Protein AF-A0A9N9TUU1-F1 (afdb_monomer)

Solvent-accessible surface area (backbone atoms only — not comparable to full-atom values): 7808 Å² total; per-residue (Å²): 130,71,77,66,60,60,58,54,54,52,52,52,52,53,58,73,66,62,77,75,70,85,67,57,47,35,18,38,50,38,69,33,54,71,83,67,63,48,70,59,71,33,71,62,90,78,38,55,64,47,72,33,66,76,71,72,54,24,20,29,29,36,30,37,36,48,75,77,69,74,36,36,35,40,27,32,67,37,53,77,64,50,56,60,52,48,55,74,66,42,39,101,57,39,31,62,78,44,65,49,78,40,85,49,67,49,55,45,63,67,93,73,91,77,76,76,79,70,75,67,66,64,58,62,63,60,57,58,66,73,76,104

Mean predicted aligned error: 12.46 Å

InterPro domains:
  IPR031424 UPAR/Ly6 domain-containing protein Quiver-like [PF17064] (25-108)
  IPR045860 Snake toxin-like superfamily [G3DSA:2.10.60.10] (22-112)
  IPR045860 Snake toxin-like superfamily [SSF57302] (24-109)
  IPR050975 Sleep homeostasis regulator [PTHR33562] (9-129)

Radius of gyration: 20.54 Å; Cα contacts (8 Å, |Δi|>4): 216; chains: 1; bounding box: 58×47×43 Å

Foldseek 3Di:
DPPVVVVVVVVVVVVVVPPDDLDFAKEFFDKDFPPPCPAQQHDSVPTDIDGHDSPQKWWKWWWKQALDDGIMIGIDIDHPCPVVVQQVVADPSIHTPDMDIGHHHHPNRDPDPDCDPPVVVVVVVVVVVVVD

Nearest PDB structures (foldseek):
  1ywh-assembly3_I  TM=6.599E-01  e=3.537E-02  Homo sapiens
  4qti-assembly1_U  TM=6.354E-01  e=6.469E-02  Homo sapiens
  1plo-assembly1_A  TM=5.710E-01  e=6.090E-02  Homo sapiens
  3kfd-assembly3_H  TM=6.810E-01  e=1.918E-01  Homo sapiens

Structure (mmCIF, N/CA/C/O backbone):
data_AF-A0A9N9TUU1-F1
#
_entry.id   AF-A0A9N9TUU1-F1
#
loop_
_atom_site.group_PDB
_atom_site.id
_atom_site.type_symbol
_atom_site.label_atom_id
_atom_site.label_alt_id
_atom_site.label_comp_id
_atom_site.label_asym_id
_atom_site.label_entity_id
_atom_site.label_seq_id
_atom_site.pdbx_PDB_ins_code
_atom_site.Cartn_x
_atom_site.Cartn_y
_atom_site.Cartn_z
_atom_site.occupancy
_atom_site.B_iso_or_equiv
_atom_site.auth_seq_id
_atom_site.auth_comp_id
_atom_site.auth_asym_id
_atom_site.auth_atom_id
_atom_site.pdbx_PDB_model_num
ATOM 1 N N . MET A 1 1 ? -41.600 26.512 26.307 1.00 51.75 1 MET 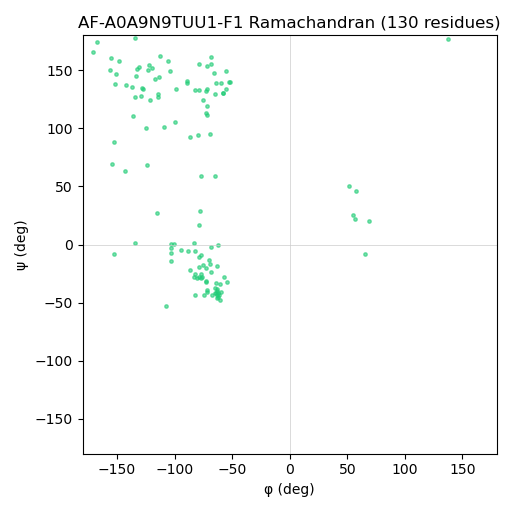A N 1
ATOM 2 C CA . MET A 1 1 ? -41.766 25.360 25.387 1.00 51.75 1 MET A CA 1
ATOM 3 C C . MET A 1 1 ? -40.476 24.948 24.650 1.00 51.75 1 MET A C 1
ATOM 5 O O . MET A 1 1 ? -40.428 23.839 24.145 1.00 51.75 1 MET A O 1
ATOM 9 N N . PHE A 1 2 ? -39.400 25.753 24.664 1.00 50.75 2 PHE A N 1
ATOM 10 C CA . PHE A 1 2 ? -38.137 25.493 23.937 1.00 50.75 2 PHE A CA 1
ATOM 11 C C . PHE A 1 2 ? -37.155 24.485 24.572 1.00 50.75 2 PHE A C 1
ATOM 13 O O . PHE A 1 2 ? -36.209 24.054 23.922 1.00 50.75 2 PHE A O 1
ATOM 20 N N . ARG A 1 3 ? -37.367 24.056 25.825 1.00 51.34 3 ARG A N 1
ATOM 21 C CA . ARG A 1 3 ? -36.428 23.159 26.532 1.00 51.34 3 ARG A CA 1
ATOM 22 C C . ARG A 1 3 ? -36.424 21.707 26.028 1.00 51.34 3 ARG A C 1
ATOM 24 O O . ARG A 1 3 ? -35.454 21.003 26.266 1.00 51.34 3 ARG A O 1
ATOM 31 N N . ARG A 1 4 ? -37.482 21.258 25.336 1.00 51.41 4 ARG A N 1
ATOM 32 C CA . ARG A 1 4 ? -37.608 19.862 24.862 1.00 51.41 4 ARG A CA 1
ATOM 33 C C . ARG A 1 4 ? -36.879 19.588 23.538 1.00 51.41 4 ARG A C 1
ATOM 35 O O . ARG A 1 4 ? -36.435 18.466 23.328 1.00 51.41 4 ARG A O 1
ATOM 42 N N . GLY A 1 5 ? -36.707 20.598 22.677 1.00 52.97 5 GLY A N 1
ATOM 43 C CA . GLY A 1 5 ? -36.032 20.435 21.380 1.00 52.97 5 GLY A CA 1
ATOM 44 C C . GLY A 1 5 ? -34.520 20.237 21.512 1.00 52.97 5 GLY A C 1
ATOM 45 O O . GLY A 1 5 ? -33.949 19.358 20.875 1.00 52.97 5 GLY A O 1
ATOM 46 N N . PHE A 1 6 ? -33.887 20.986 22.420 1.00 55.88 6 PHE A N 1
ATOM 47 C CA . PHE A 1 6 ? -32.435 20.944 22.628 1.00 55.88 6 PHE A CA 1
ATOM 48 C C . PHE A 1 6 ? -31.943 19.574 23.125 1.00 55.88 6 PHE A C 1
ATOM 50 O O . PHE A 1 6 ? -30.862 19.114 22.767 1.00 55.88 6 PHE A O 1
ATOM 57 N N . GLN A 1 7 ? -32.774 18.892 23.914 1.00 57.66 7 GLN A N 1
ATOM 58 C CA . GLN A 1 7 ? -32.450 17.592 24.494 1.00 57.66 7 GLN A CA 1
ATOM 59 C C . GLN A 1 7 ? -32.464 16.467 23.443 1.00 57.66 7 GLN A C 1
ATOM 61 O O . GLN A 1 7 ? -31.645 15.558 23.519 1.00 57.66 7 GLN A O 1
ATOM 66 N N . CYS A 1 8 ? -33.327 16.558 22.424 1.00 63.22 8 CYS A N 1
ATOM 67 C CA . CYS A 1 8 ? -33.375 15.581 21.330 1.00 63.22 8 CYS A CA 1
ATOM 68 C C . CYS A 1 8 ? -32.159 15.706 20.399 1.00 63.22 8 CYS A C 1
ATOM 70 O O . CYS A 1 8 ? -31.596 14.697 19.983 1.00 63.22 8 CYS A O 1
ATOM 72 N N . VAL A 1 9 ? -31.716 16.938 20.123 1.00 69.06 9 VAL A N 1
ATOM 73 C CA . VAL A 1 9 ? -30.550 17.204 19.262 1.00 69.06 9 VAL A CA 1
ATOM 74 C C . VAL A 1 9 ? -29.263 16.673 19.893 1.00 69.06 9 VAL A C 1
ATOM 76 O O . VAL A 1 9 ? -28.465 16.040 19.207 1.00 69.06 9 VAL A O 1
ATOM 79 N N . ALA A 1 10 ? -29.085 16.857 21.205 1.00 68.00 10 ALA A N 1
ATOM 80 C CA . ALA A 1 10 ? -27.917 16.340 21.917 1.00 68.00 10 ALA A CA 1
ATOM 81 C C . ALA A 1 10 ? -27.846 14.801 21.890 1.00 68.00 10 ALA A C 1
ATOM 83 O O . ALA A 1 10 ? -26.772 14.245 21.688 1.00 68.00 10 ALA A O 1
ATOM 84 N N . ILE A 1 11 ? -28.983 14.110 22.035 1.00 71.06 11 ILE A N 1
ATOM 85 C CA . ILE A 1 11 ? -29.035 12.638 22.001 1.00 71.06 11 ILE A CA 1
ATOM 86 C C . ILE A 1 11 ? -28.706 12.109 20.600 1.00 71.06 11 ILE A C 1
ATOM 88 O O . ILE A 1 11 ? -27.913 11.180 20.474 1.00 71.06 11 ILE A O 1
ATOM 92 N N . ILE A 1 12 ? -29.255 12.726 19.548 1.00 70.38 12 ILE A N 1
ATOM 93 C CA . ILE A 1 12 ? -28.942 12.359 18.158 1.00 70.38 12 ILE A CA 1
ATOM 94 C C . ILE A 1 12 ? -27.454 12.590 17.868 1.00 70.38 12 ILE A C 1
ATOM 96 O O . ILE A 1 12 ? -26.814 11.735 17.268 1.00 70.38 12 ILE A O 1
ATOM 100 N N . PHE A 1 13 ? -26.876 13.697 18.343 1.00 68.12 13 PHE A N 1
ATOM 101 C CA . PHE A 1 13 ? -25.451 13.976 18.170 1.00 68.12 13 PHE A CA 1
ATOM 102 C C . PHE A 1 13 ? -24.570 12.932 18.868 1.00 68.12 13 PHE A C 1
ATOM 104 O O . PHE A 1 13 ? -23.611 12.457 18.273 1.00 68.12 13 PHE A O 1
ATOM 111 N N . VAL A 1 14 ? -24.904 12.523 20.096 1.00 67.88 14 VAL A N 1
ATOM 112 C CA . VAL A 1 14 ? -24.159 11.473 20.811 1.00 67.88 14 VAL A CA 1
ATOM 113 C C . VAL A 1 14 ? -24.254 10.137 20.072 1.00 67.88 14 VAL A C 1
ATOM 115 O O . VAL A 1 14 ? -23.220 9.521 19.842 1.00 67.88 14 VAL A O 1
ATOM 118 N N . LEU A 1 15 ? -25.448 9.726 19.629 1.00 65.19 15 LEU A N 1
ATOM 119 C CA . LEU A 1 15 ? -25.641 8.470 18.891 1.00 65.19 15 LEU A CA 1
ATOM 120 C C . LEU A 1 15 ? -24.900 8.452 17.546 1.00 65.19 15 LEU A C 1
ATOM 122 O O . LEU A 1 15 ? -24.298 7.440 17.208 1.00 65.19 15 LEU A O 1
ATOM 126 N N . LEU A 1 16 ? -24.862 9.576 16.822 1.00 60.97 16 LEU A N 1
ATOM 127 C CA . LEU A 1 16 ? -24.106 9.703 15.567 1.00 60.97 16 LEU A CA 1
ATOM 128 C C . LEU A 1 16 ? -22.580 9.684 15.760 1.00 60.97 16 LEU A C 1
ATOM 130 O O . LEU A 1 16 ? -21.851 9.495 14.792 1.00 60.97 16 LEU A O 1
ATOM 134 N N . ASN A 1 17 ? -22.091 9.893 16.984 1.00 59.22 17 ASN A N 1
ATOM 135 C CA . ASN A 1 17 ? -20.670 9.798 17.322 1.00 59.22 17 ASN A CA 1
ATOM 136 C C . ASN A 1 17 ? -20.304 8.458 17.997 1.00 59.22 17 ASN A C 1
ATOM 138 O O . ASN A 1 17 ? -19.137 8.265 18.333 1.00 59.22 17 ASN A O 1
ATOM 142 N N . MET A 1 18 ? -21.258 7.536 18.210 1.00 52.16 18 MET A N 1
ATOM 143 C CA . MET A 1 18 ? -20.973 6.208 18.787 1.00 52.16 18 MET A CA 1
ATOM 144 C C . MET A 1 18 ? -20.464 5.182 17.767 1.00 52.16 18 MET A C 1
ATOM 146 O O . MET A 1 18 ? -20.046 4.095 18.162 1.00 52.16 18 MET A O 1
ATOM 150 N N . ASP A 1 19 ? -20.424 5.513 16.480 1.00 53.88 19 ASP A N 1
ATOM 151 C CA . ASP A 1 19 ? -19.800 4.649 15.484 1.00 53.88 19 ASP A CA 1
ATOM 152 C C . ASP A 1 19 ? -18.289 4.822 15.515 1.00 53.88 19 ASP A C 1
ATOM 154 O O . ASP A 1 19 ? -17.765 5.722 14.865 1.00 53.88 19 ASP A O 1
ATOM 158 N N . LYS A 1 20 ? -17.617 3.953 16.279 1.00 51.03 20 LYS A N 1
ATOM 159 C CA . LYS A 1 20 ? -16.517 3.092 15.801 1.00 51.03 20 LYS A CA 1
ATOM 160 C C . LYS A 1 20 ? -16.453 1.867 16.709 1.00 51.03 20 LYS A C 1
ATOM 162 O O . LYS A 1 20 ? -15.542 1.720 17.524 1.00 51.03 20 LYS A O 1
ATOM 167 N N . GLY A 1 21 ? -17.467 1.007 16.601 1.00 49.12 21 GLY A N 1
ATOM 168 C CA . GLY A 1 21 ? -17.306 -0.377 17.029 1.00 49.12 21 GLY A CA 1
ATOM 169 C C . GLY A 1 21 ? -16.054 -0.946 16.364 1.00 49.12 21 GLY A C 1
ATOM 170 O O . GLY A 1 21 ? -15.753 -0.618 15.218 1.00 49.12 21 GLY A O 1
ATOM 171 N N . THR A 1 22 ? -15.294 -1.732 17.119 1.00 56.16 22 THR A N 1
ATOM 172 C CA . THR A 1 22 ? -14.120 -2.505 16.692 1.00 56.16 22 THR A CA 1
ATOM 173 C C . THR A 1 22 ? -14.524 -3.581 15.683 1.00 56.16 22 THR A C 1
ATOM 175 O O . THR A 1 22 ? -14.386 -4.777 15.940 1.00 56.16 22 THR A O 1
ATOM 178 N N . GLU A 1 23 ? -15.112 -3.174 14.567 1.00 65.38 23 GLU A N 1
ATOM 179 C CA . GLU A 1 23 ? -15.335 -4.051 13.436 1.00 65.38 23 GLU A CA 1
ATOM 180 C C . GLU A 1 23 ? -13.979 -4.285 12.784 1.00 65.38 23 GLU A C 1
ATOM 182 O O . GLU A 1 23 ? -13.157 -3.374 12.636 1.00 65.38 23 GLU A O 1
ATOM 187 N N . ALA A 1 24 ? -13.693 -5.550 12.506 1.00 80.19 24 ALA A N 1
ATOM 188 C CA . ALA A 1 24 ? -12.432 -5.906 11.904 1.00 80.19 24 ALA A CA 1
ATOM 189 C C . ALA A 1 24 ? -12.455 -5.469 10.440 1.00 80.19 24 ALA A C 1
ATOM 191 O O . ALA A 1 24 ? -13.229 -5.992 9.642 1.00 80.19 24 ALA A O 1
ATOM 192 N N . LEU A 1 25 ? -11.606 -4.494 10.130 1.00 90.88 25 LEU A N 1
ATOM 193 C CA . LEU A 1 25 ? -11.454 -3.905 8.807 1.00 90.88 25 LEU A CA 1
ATOM 194 C C . LEU A 1 25 ? -11.087 -4.985 7.781 1.00 90.88 25 LEU A C 1
ATOM 196 O O . LEU A 1 25 ? -10.152 -5.740 8.017 1.00 90.88 25 LEU A O 1
ATOM 200 N N . ASN A 1 26 ? -11.768 -5.059 6.642 1.00 93.62 26 ASN A N 1
ATOM 201 C CA . ASN A 1 26 ? -11.387 -5.940 5.535 1.00 93.62 26 ASN A CA 1
ATOM 202 C C . ASN A 1 26 ? -10.624 -5.160 4.463 1.00 93.62 26 ASN A C 1
ATOM 204 O O . ASN A 1 26 ? -11.085 -4.110 4.031 1.00 93.62 26 ASN A O 1
ATOM 208 N N . CYS A 1 27 ? -9.501 -5.682 3.971 1.00 94.31 27 CYS A N 1
ATOM 209 C CA . CYS A 1 27 ? -8.726 -5.054 2.892 1.00 94.31 27 CYS A CA 1
ATOM 210 C C . CYS A 1 27 ? -8.394 -6.063 1.791 1.00 94.31 27 CYS A C 1
ATOM 212 O O . CYS A 1 27 ? -8.237 -7.253 2.068 1.00 94.31 27 CYS A O 1
ATOM 214 N N . TYR A 1 28 ? -8.221 -5.590 0.553 1.00 94.31 28 TYR A N 1
ATOM 215 C CA . TYR A 1 28 ? -7.625 -6.406 -0.508 1.00 94.31 28 TYR A CA 1
ATOM 216 C C . TYR A 1 28 ? -6.177 -6.747 -0.156 1.00 94.31 28 TYR A C 1
ATOM 218 O O . TYR A 1 28 ? -5.441 -5.877 0.324 1.00 94.31 28 TYR A O 1
ATOM 226 N N . GLU A 1 29 ? -5.776 -7.991 -0.416 1.00 93.56 29 GLU A N 1
ATOM 227 C CA . GLU A 1 29 ? -4.425 -8.491 -0.175 1.00 93.56 29 GLU A CA 1
ATOM 228 C C . GLU A 1 29 ? -3.840 -9.071 -1.463 1.00 93.56 29 GLU A C 1
ATOM 230 O O . GLU A 1 29 ? -4.157 -10.186 -1.869 1.00 93.56 29 GLU A O 1
ATOM 235 N N . CYS A 1 30 ? -2.991 -8.296 -2.135 1.00 92.69 30 CYS A N 1
ATOM 236 C CA . CYS A 1 30 ? -2.346 -8.720 -3.373 1.00 92.69 30 CYS A CA 1
ATOM 237 C C . CYS A 1 30 ? -1.031 -7.989 -3.613 1.00 92.69 30 CYS A C 1
ATOM 239 O O . CYS A 1 30 ? -0.766 -6.913 -3.068 1.00 92.69 30 CYS A O 1
ATOM 241 N N . SER A 1 31 ? -0.210 -8.588 -4.470 1.00 92.12 31 SER A N 1
ATOM 242 C CA . SER A 1 31 ? 0.934 -7.913 -5.067 1.00 92.12 31 SER A CA 1
ATOM 243 C C . SER A 1 31 ? 1.089 -8.351 -6.514 1.00 92.12 31 SER A C 1
ATOM 245 O O . SER A 1 31 ? 0.935 -9.536 -6.816 1.00 92.12 31 SER A O 1
ATOM 247 N N . GLY A 1 32 ? 1.371 -7.409 -7.408 1.00 90.44 32 GLY A N 1
ATOM 248 C CA . GLY A 1 32 ? 1.437 -7.699 -8.836 1.00 90.44 32 GLY A CA 1
ATOM 249 C C . GLY A 1 32 ? 1.989 -6.543 -9.669 1.00 90.44 32 GLY A C 1
ATOM 250 O O . GLY A 1 32 ? 2.110 -5.424 -9.172 1.00 90.44 32 GLY A O 1
ATOM 251 N N . PRO A 1 33 ? 2.370 -6.798 -10.931 1.00 89.69 33 PRO A N 1
ATOM 252 C CA . PRO A 1 33 ? 2.897 -5.772 -11.825 1.00 89.69 33 PRO A CA 1
ATOM 253 C C . PRO A 1 33 ? 1.803 -4.797 -12.294 1.00 89.69 33 PRO A C 1
ATOM 255 O O . PRO A 1 33 ? 0.756 -5.225 -12.771 1.00 89.69 33 PRO A O 1
ATOM 258 N N . ALA A 1 34 ? 2.098 -3.498 -12.245 1.00 83.94 34 ALA A N 1
ATOM 259 C CA . ALA A 1 34 ? 1.187 -2.372 -12.502 1.00 83.94 34 ALA A CA 1
ATOM 260 C C . ALA A 1 34 ? 0.898 -2.060 -13.989 1.00 83.94 34 ALA A C 1
ATOM 262 O O . ALA A 1 34 ? 0.560 -0.935 -14.338 1.00 83.94 34 ALA A O 1
ATOM 263 N N . GLU A 1 35 ? 1.183 -3.001 -14.888 1.00 75.94 35 GLU A N 1
ATOM 264 C CA . GLU A 1 35 ? 1.072 -2.796 -16.344 1.00 75.94 35 GLU A CA 1
ATOM 265 C C . GLU A 1 35 ? 0.372 -3.965 -17.045 1.00 75.94 35 GLU A C 1
ATOM 267 O O . GLU A 1 35 ? 0.263 -3.993 -18.270 1.00 75.94 35 GLU A O 1
ATOM 272 N N . LYS A 1 36 ? -0.070 -4.974 -16.285 1.00 67.25 36 LYS A N 1
ATOM 273 C CA . LYS A 1 36 ? -0.728 -6.152 -16.856 1.00 67.25 36 LYS A CA 1
ATOM 274 C C . LYS A 1 36 ? -2.240 -6.140 -16.688 1.00 67.25 36 LYS A C 1
ATOM 276 O O . LYS A 1 36 ? -2.863 -7.030 -17.250 1.00 67.25 36 LYS A O 1
ATOM 281 N N . GLY A 1 37 ? -2.812 -5.190 -15.938 1.00 60.59 37 GLY A N 1
ATOM 282 C CA . GLY A 1 37 ? -4.258 -5.129 -15.692 1.00 60.59 37 GLY A CA 1
ATOM 283 C C . GLY A 1 37 ? -4.826 -6.413 -15.071 1.00 60.59 37 GLY A C 1
ATOM 284 O O . GLY A 1 37 ? -6.000 -6.723 -15.217 1.00 60.59 37 GLY A O 1
ATOM 285 N N . ILE A 1 38 ? -3.985 -7.224 -14.426 1.00 65.31 38 ILE A N 1
ATOM 286 C CA . ILE A 1 38 ? -4.348 -8.562 -13.954 1.00 65.31 38 ILE A CA 1
ATOM 287 C C . ILE A 1 38 ? -3.990 -8.668 -12.464 1.00 65.31 38 ILE A C 1
ATOM 289 O O . ILE A 1 38 ? -2.916 -8.245 -12.035 1.00 65.31 38 ILE A O 1
ATOM 293 N N . ASP A 1 39 ? -4.934 -9.206 -11.692 1.00 70.94 39 ASP A N 1
ATOM 294 C CA . ASP A 1 39 ? -4.851 -9.682 -10.300 1.00 70.94 39 ASP A CA 1
ATOM 295 C C . ASP A 1 39 ? -4.574 -8.673 -9.166 1.00 70.94 39 ASP A C 1
ATOM 297 O O . ASP A 1 39 ? -4.685 -9.043 -7.999 1.00 70.94 39 ASP A O 1
ATOM 301 N N . CYS A 1 40 ? -4.242 -7.407 -9.433 1.00 84.69 40 CYS A N 1
ATOM 302 C CA . CYS A 1 40 ? -4.098 -6.406 -8.353 1.00 84.69 40 CYS A CA 1
ATOM 303 C C . CYS A 1 40 ? -4.376 -4.952 -8.771 1.00 84.69 40 CYS A C 1
ATOM 305 O O . CYS A 1 40 ? -4.444 -4.070 -7.917 1.00 84.69 40 CYS A O 1
ATOM 307 N N . GLU A 1 41 ? -4.546 -4.699 -10.070 1.00 83.44 41 GLU A N 1
ATOM 308 C CA . GLU A 1 41 ? -4.831 -3.372 -10.632 1.00 83.44 41 GLU A CA 1
ATOM 309 C C . GLU A 1 41 ? -6.284 -3.282 -11.113 1.00 83.44 41 GLU A C 1
ATOM 311 O O . GLU A 1 41 ? -7.040 -2.424 -10.658 1.00 83.44 41 GLU A O 1
ATOM 316 N N . GLU A 1 42 ? -6.703 -4.230 -11.957 1.00 79.12 42 GLU A N 1
ATOM 317 C CA . GLU A 1 42 ? -8.069 -4.348 -12.475 1.00 79.12 42 GLU A CA 1
ATOM 318 C C . GLU A 1 42 ? -8.750 -5.619 -11.932 1.00 79.12 42 GLU A C 1
ATOM 320 O O . GLU A 1 42 ? -8.089 -6.543 -11.460 1.00 79.12 42 GLU A O 1
ATOM 325 N N . ASN A 1 43 ? -10.085 -5.682 -12.013 1.00 80.62 43 ASN A N 1
ATOM 326 C CA . ASN A 1 43 ? -10.897 -6.852 -11.628 1.00 80.62 43 ASN A CA 1
ATOM 327 C C . ASN A 1 43 ? -10.725 -7.310 -10.169 1.00 80.62 43 ASN A C 1
ATOM 329 O O . ASN A 1 43 ? -10.622 -8.499 -9.862 1.00 80.62 43 ASN A O 1
ATOM 333 N N . LEU A 1 44 ? -10.753 -6.342 -9.257 1.00 85.81 44 LEU A N 1
ATOM 334 C CA . LEU A 1 44 ? -10.520 -6.540 -7.823 1.00 85.81 44 LEU A CA 1
ATOM 335 C C . LEU A 1 44 ? -11.544 -7.434 -7.137 1.00 85.81 44 LEU A C 1
ATOM 337 O O . LEU A 1 44 ? -11.263 -7.982 -6.082 1.00 85.81 44 LEU A O 1
ATOM 341 N N . GLU A 1 45 ? -12.700 -7.633 -7.761 1.00 84.00 45 GLU A N 1
ATOM 342 C CA . GLU A 1 45 ? -13.729 -8.564 -7.298 1.00 84.00 45 GLU A CA 1
ATOM 343 C C . GLU A 1 45 ? -13.201 -10.000 -7.147 1.00 84.00 45 GLU A C 1
ATOM 345 O O . GLU A 1 45 ? -13.682 -10.742 -6.296 1.00 84.00 45 GLU A O 1
ATOM 350 N N . ASN A 1 46 ? -12.182 -10.379 -7.930 1.00 86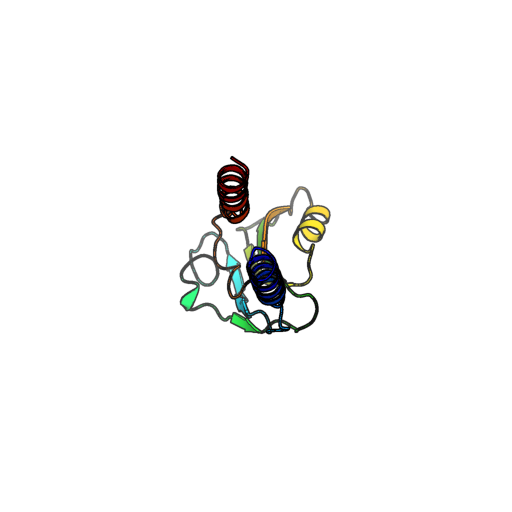.12 46 ASN A N 1
ATOM 351 C CA . ASN A 1 46 ? -11.555 -11.703 -7.870 1.00 86.12 46 ASN A CA 1
ATOM 352 C C . ASN A 1 46 ? -10.315 -11.750 -6.967 1.00 86.12 46 ASN A C 1
ATOM 354 O O . ASN A 1 46 ? -9.724 -12.814 -6.776 1.00 86.12 46 ASN A O 1
ATOM 358 N N . VAL A 1 47 ? -9.897 -10.604 -6.429 1.00 89.38 47 VAL A N 1
ATOM 359 C CA . VAL A 1 47 ? -8.695 -10.497 -5.608 1.00 89.38 47 VAL A CA 1
ATOM 360 C C . VAL A 1 47 ? -9.026 -10.924 -4.179 1.00 89.38 47 VAL A C 1
ATOM 362 O O . VAL A 1 47 ? -10.037 -10.482 -3.620 1.00 89.38 47 VAL A O 1
ATOM 365 N N . PRO A 1 48 ? -8.194 -11.776 -3.552 1.00 91.38 48 PRO A N 1
ATOM 366 C CA . PRO A 1 48 ? -8.419 -12.169 -2.174 1.00 91.38 48 PRO A CA 1
ATOM 367 C C . PRO A 1 48 ? -8.397 -10.940 -1.261 1.00 91.38 48 PRO A C 1
ATOM 369 O O . PRO A 1 48 ? -7.576 -10.032 -1.395 1.00 91.38 48 PRO A O 1
ATOM 372 N N . HIS A 1 49 ? -9.319 -10.925 -0.310 1.00 92.62 49 HIS A N 1
ATOM 373 C CA . H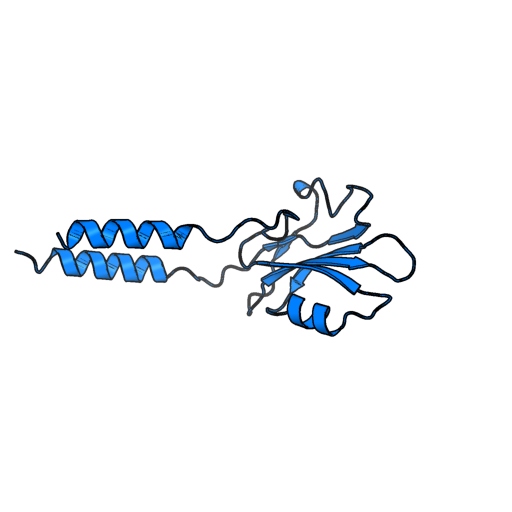IS A 1 49 ? -9.369 -9.941 0.757 1.00 92.62 49 HIS A CA 1
ATOM 374 C C . HIS A 1 49 ? -9.251 -10.651 2.097 1.00 92.62 49 HIS A C 1
ATOM 376 O O . HIS A 1 49 ? -9.624 -11.819 2.245 1.00 92.62 49 HIS A O 1
ATOM 382 N N . LYS A 1 50 ? -8.711 -9.938 3.078 1.00 93.44 50 LYS A N 1
ATOM 383 C CA . LYS A 1 50 ? -8.471 -10.468 4.412 1.00 93.44 50 LYS A CA 1
ATOM 384 C C . LYS A 1 50 ? -8.942 -9.486 5.466 1.00 93.44 50 LYS A C 1
ATOM 386 O O . LYS A 1 50 ? -8.799 -8.272 5.330 1.00 93.44 50 LYS A O 1
ATOM 391 N N . MET A 1 51 ? -9.453 -10.064 6.542 1.00 94.56 51 MET A N 1
ATOM 392 C CA . MET A 1 51 ? -9.799 -9.361 7.763 1.00 94.56 51 MET A CA 1
ATOM 393 C C . MET A 1 51 ? -8.521 -8.950 8.504 1.00 94.56 51 MET A C 1
ATOM 395 O O . MET A 1 51 ? -7.693 -9.788 8.879 1.00 94.56 51 MET A O 1
ATOM 399 N N . CYS A 1 52 ? -8.348 -7.650 8.694 1.00 92.19 52 CYS A N 1
ATOM 400 C CA . CYS A 1 52 ? -7.218 -7.061 9.381 1.00 92.19 52 CYS A CA 1
ATOM 401 C C . CYS A 1 52 ? -7.275 -7.326 10.889 1.00 92.19 52 CYS A C 1
ATOM 403 O O . CYS A 1 52 ? -8.355 -7.458 11.475 1.00 92.19 52 CYS A O 1
ATOM 405 N N . PRO A 1 53 ? -6.109 -7.346 11.557 1.00 89.56 53 PRO A N 1
ATOM 406 C CA . PRO A 1 53 ? -6.049 -7.349 13.010 1.00 89.56 53 PRO A CA 1
ATOM 407 C C . PRO A 1 53 ? -6.878 -6.200 13.617 1.00 89.56 53 PRO A C 1
ATOM 409 O O . PRO A 1 53 ? -6.801 -5.075 13.122 1.00 89.56 53 PRO A O 1
ATOM 412 N N . PRO A 1 54 ? -7.613 -6.432 14.719 1.00 77.81 54 PRO A N 1
ATOM 413 C CA . PRO A 1 54 ? -8.536 -5.448 15.300 1.00 77.81 54 PRO A CA 1
ATOM 414 C C . PRO A 1 54 ? -7.851 -4.217 15.926 1.00 77.81 54 PRO A C 1
ATOM 416 O O . PRO A 1 54 ? -8.529 -3.304 16.391 1.00 77.81 54 PRO A O 1
ATOM 419 N N . ASN A 1 55 ? -6.515 -4.160 15.940 1.00 78.44 55 ASN A N 1
ATOM 420 C CA . ASN A 1 55 ? -5.759 -3.121 16.630 1.00 78.44 55 ASN A CA 1
ATOM 421 C C . ASN A 1 55 ? -5.097 -2.161 15.646 1.00 78.44 55 ASN A C 1
ATOM 423 O O . ASN A 1 55 ? -4.017 -2.454 15.136 1.00 78.44 55 ASN A O 1
ATOM 427 N N . ASN A 1 56 ? -5.714 -0.989 15.472 1.00 78.44 56 ASN A N 1
ATOM 428 C CA . ASN A 1 56 ? -5.128 0.161 14.782 1.00 78.44 56 ASN A CA 1
ATOM 429 C C . ASN A 1 56 ? -4.580 -0.203 13.395 1.00 78.44 56 ASN A C 1
ATOM 431 O O . ASN A 1 56 ? -3.419 0.059 13.091 1.00 78.44 56 ASN A O 1
ATOM 435 N N . THR A 1 57 ? -5.405 -0.870 12.592 1.00 88.88 57 THR A N 1
ATOM 436 C CA . THR A 1 57 ? -5.069 -1.248 11.222 1.00 88.88 57 THR A CA 1
ATOM 437 C C . THR A 1 57 ? -5.774 -0.339 10.225 1.00 88.88 57 THR A C 1
ATOM 439 O O . THR A 1 57 ? -6.845 0.208 10.489 1.00 88.88 57 THR A O 1
ATOM 442 N N . THR A 1 58 ? -5.130 -0.142 9.083 1.00 92.75 58 THR A N 1
ATOM 443 C CA . THR A 1 58 ? -5.614 0.632 7.941 1.00 92.75 58 THR A CA 1
ATOM 444 C C . THR A 1 58 ? -5.393 -0.195 6.679 1.00 92.75 58 THR A C 1
ATOM 446 O O . THR A 1 58 ? -4.458 -1.000 6.618 1.00 92.75 58 THR A O 1
ATOM 449 N N . CYS A 1 59 ? -6.228 -0.018 5.662 1.00 93.69 59 CYS A N 1
ATOM 450 C CA . CYS A 1 59 ? -5.935 -0.570 4.349 1.00 93.69 59 CYS A CA 1
ATOM 451 C C . CYS A 1 59 ? -4.916 0.332 3.664 1.00 93.69 59 CYS A C 1
ATOM 453 O O . CYS A 1 59 ? -5.094 1.551 3.625 1.00 93.69 59 CYS A O 1
ATOM 455 N N . VAL A 1 60 ? -3.877 -0.266 3.089 1.00 94.69 60 VAL A N 1
ATOM 456 C CA . VAL A 1 60 ? -2.899 0.449 2.272 1.00 94.69 60 VAL A CA 1
ATOM 457 C C . VAL A 1 60 ? -2.924 -0.078 0.837 1.00 94.69 60 VAL A C 1
ATOM 459 O O . VAL A 1 60 ? -3.119 -1.277 0.607 1.00 94.69 60 VAL A O 1
ATOM 462 N N . SER A 1 61 ? -2.753 0.830 -0.121 1.00 93.88 61 SER A N 1
ATOM 463 C CA . SER A 1 61 ? -2.437 0.544 -1.524 1.00 93.88 61 SER A CA 1
ATOM 464 C C . SER A 1 61 ? -1.238 1.393 -1.918 1.00 93.88 61 SER A C 1
ATOM 466 O O . SER A 1 61 ? -1.255 2.603 -1.696 1.00 93.88 61 SER A O 1
ATOM 468 N N . TYR A 1 62 ? -0.190 0.798 -2.479 1.00 93.00 62 TYR A N 1
ATOM 469 C CA . TYR A 1 62 ? 0.946 1.565 -2.980 1.00 93.00 62 TYR A CA 1
ATOM 470 C C . TYR A 1 62 ? 1.622 0.924 -4.181 1.00 93.00 62 TYR A C 1
ATOM 472 O O . TYR A 1 62 ? 1.537 -0.281 -4.402 1.00 93.00 62 TYR A O 1
ATOM 480 N N . ARG A 1 63 ? 2.326 1.757 -4.947 1.00 93.19 63 ARG A N 1
ATOM 481 C CA . ARG A 1 63 ? 3.044 1.389 -6.163 1.00 93.19 63 ARG A CA 1
ATOM 482 C C . ARG A 1 63 ? 4.520 1.730 -6.001 1.00 93.19 63 ARG A C 1
ATOM 484 O O . ARG A 1 63 ? 4.869 2.869 -5.692 1.00 93.19 63 ARG A O 1
ATOM 491 N N . PHE A 1 64 ? 5.381 0.738 -6.195 1.00 92.62 64 PHE A N 1
ATOM 492 C CA . PHE A 1 64 ? 6.826 0.882 -6.055 1.00 92.62 64 PHE A CA 1
ATOM 493 C C . PHE A 1 64 ? 7.513 0.681 -7.403 1.00 92.62 64 PHE A C 1
ATOM 495 O O . PHE A 1 64 ? 7.255 -0.322 -8.077 1.00 92.62 64 PHE A O 1
ATOM 502 N N . LYS A 1 65 ? 8.391 1.615 -7.786 1.00 93.31 65 LYS A N 1
ATOM 503 C CA . LYS A 1 65 ? 9.173 1.536 -9.021 1.00 93.31 65 LYS A CA 1
ATOM 504 C C . LYS A 1 65 ? 10.584 1.030 -8.720 1.00 93.31 65 LYS A C 1
ATOM 506 O O . LYS A 1 65 ? 11.392 1.807 -8.209 1.00 93.31 65 LYS A O 1
ATOM 511 N N . PRO A 1 66 ? 10.907 -0.238 -9.043 1.00 91.44 66 PRO A N 1
ATOM 512 C CA . PRO A 1 66 ? 12.267 -0.743 -8.911 1.00 91.44 66 PRO A CA 1
ATOM 513 C C . PRO A 1 66 ? 13.214 -0.079 -9.928 1.00 91.44 66 PRO A C 1
ATOM 515 O O . PRO A 1 66 ? 12.758 0.420 -10.960 1.00 91.44 66 PRO A O 1
ATOM 518 N N . PRO A 1 67 ? 14.542 -0.141 -9.701 1.00 90.62 67 PRO A N 1
ATOM 519 C CA . PRO A 1 67 ? 15.537 0.450 -10.605 1.00 90.62 67 PRO A CA 1
ATOM 520 C C . PRO A 1 67 ? 15.485 -0.148 -12.007 1.00 90.62 67 PRO A C 1
ATOM 522 O O . PRO A 1 67 ? 15.731 0.530 -13.001 1.00 90.62 67 PRO A O 1
ATOM 525 N N . PHE A 1 68 ? 15.158 -1.436 -12.074 1.00 90.94 68 PHE A N 1
ATOM 526 C CA . PHE A 1 68 ? 15.031 -2.193 -13.302 1.00 90.94 68 PHE A CA 1
ATOM 527 C C . PHE A 1 68 ? 13.761 -3.032 -13.195 1.00 90.94 68 PHE A C 1
ATOM 529 O O . PHE A 1 68 ? 13.700 -3.958 -12.387 1.00 90.94 68 PHE A O 1
ATOM 536 N N . GLY A 1 69 ? 12.742 -2.699 -13.986 1.00 89.12 69 GLY A N 1
ATOM 537 C CA . GLY A 1 69 ? 11.520 -3.494 -14.078 1.00 89.12 69 GLY A CA 1
ATOM 538 C C . GLY A 1 69 ? 10.218 -2.688 -14.098 1.00 89.12 69 GLY A C 1
ATOM 539 O O . GLY A 1 69 ? 10.221 -1.452 -14.013 1.00 89.12 69 GLY A O 1
ATOM 540 N N . PRO A 1 70 ? 9.087 -3.398 -14.240 1.00 90.56 70 PRO A N 1
ATOM 541 C CA . PRO A 1 70 ? 7.767 -2.799 -14.115 1.00 90.56 70 PRO A CA 1
ATOM 542 C C . PRO A 1 70 ? 7.515 -2.379 -12.666 1.00 90.56 70 PRO A C 1
ATOM 544 O O . PRO A 1 70 ? 8.104 -2.930 -11.732 1.00 90.56 70 PRO A O 1
ATOM 547 N N . SER A 1 71 ? 6.627 -1.407 -12.481 1.00 91.56 71 SER A N 1
ATOM 548 C CA . SER A 1 71 ? 6.170 -1.047 -11.141 1.00 91.56 71 SER A CA 1
ATOM 549 C C . SER A 1 71 ? 5.390 -2.204 -10.523 1.00 91.56 71 SER A C 1
ATOM 551 O O . SER A 1 71 ? 4.716 -2.957 -11.229 1.00 91.56 71 SER A O 1
ATOM 553 N N . ILE A 1 72 ? 5.472 -2.342 -9.204 1.00 91.50 72 ILE A N 1
ATOM 554 C CA . ILE A 1 72 ? 4.753 -3.370 -8.451 1.00 91.50 72 ILE A CA 1
ATOM 555 C C . ILE A 1 72 ? 3.739 -2.677 -7.548 1.00 91.50 72 ILE A C 1
ATOM 557 O O . ILE A 1 72 ? 4.098 -1.771 -6.795 1.00 91.50 72 ILE A O 1
ATOM 561 N N . ILE A 1 73 ? 2.482 -3.099 -7.638 1.00 92.69 73 ILE A N 1
ATOM 562 C CA . ILE A 1 73 ? 1.391 -2.678 -6.760 1.00 92.69 73 ILE A CA 1
ATOM 563 C C . ILE A 1 73 ? 1.349 -3.623 -5.566 1.00 92.69 73 ILE A C 1
ATOM 565 O O . ILE A 1 73 ? 1.493 -4.835 -5.726 1.00 92.69 73 ILE A O 1
ATOM 569 N N . TYR A 1 74 ? 1.121 -3.061 -4.387 1.00 93.38 74 TYR A N 1
ATOM 570 C CA . TYR A 1 74 ? 0.916 -3.775 -3.137 1.00 93.38 74 TYR A CA 1
ATOM 571 C C . TYR A 1 74 ? -0.362 -3.284 -2.480 1.00 93.38 74 TYR A C 1
ATOM 573 O O . TYR A 1 74 ? -0.581 -2.079 -2.360 1.00 93.38 74 TYR A O 1
ATOM 581 N N . ARG A 1 75 ? -1.176 -4.223 -2.004 1.00 93.75 75 ARG A N 1
ATOM 582 C CA . ARG A 1 75 ? -2.404 -3.956 -1.254 1.00 93.75 75 ARG A CA 1
ATOM 583 C C . ARG A 1 75 ? -2.441 -4.884 -0.054 1.00 93.75 75 ARG A C 1
ATOM 585 O O . ARG A 1 75 ? -2.221 -6.077 -0.235 1.00 93.75 75 ARG A O 1
ATOM 592 N N . HIS A 1 76 ? -2.625 -4.349 1.151 1.00 94.88 76 HIS A N 1
ATOM 593 C CA . HIS A 1 76 ? -2.713 -5.150 2.379 1.00 94.88 76 HIS A CA 1
ATOM 594 C C . HIS A 1 76 ? -3.222 -4.332 3.577 1.00 94.88 76 HIS A C 1
ATOM 596 O O . HIS A 1 76 ? -3.386 -3.113 3.508 1.00 94.88 76 HIS A O 1
ATOM 602 N N . CYS A 1 77 ? -3.441 -5.022 4.696 1.00 95.00 77 CYS A N 1
ATOM 603 C CA . CYS A 1 77 ? -3.628 -4.428 6.018 1.00 95.00 77 CYS A CA 1
ATOM 604 C C . CYS A 1 77 ? -2.288 -3.943 6.582 1.00 95.00 77 CYS A C 1
ATOM 606 O O . CYS A 1 77 ? -1.378 -4.754 6.755 1.00 95.00 77 CYS A O 1
ATOM 608 N N . SER A 1 78 ? -2.181 -2.670 6.953 1.00 94.94 78 SER A N 1
ATOM 609 C CA . SER A 1 78 ? -0.982 -2.121 7.592 1.00 94.94 78 SER A CA 1
ATOM 610 C C . SER A 1 78 ? -1.318 -1.248 8.802 1.00 94.94 78 SER A C 1
ATOM 612 O O . SER A 1 78 ? -2.483 -1.054 9.148 1.00 94.94 78 SER A O 1
ATOM 614 N N . LEU A 1 79 ? -0.289 -0.738 9.473 1.00 93.25 79 LEU A N 1
ATOM 615 C CA . LEU A 1 79 ? -0.420 0.289 10.504 1.00 93.25 79 LEU A CA 1
ATOM 616 C C . LEU A 1 79 ? -0.600 1.680 9.860 1.00 93.25 79 LEU A C 1
ATOM 618 O O . LEU A 1 79 ? -0.142 1.897 8.735 1.00 93.25 79 LEU A O 1
ATOM 622 N N . PRO A 1 80 ? -1.224 2.644 10.555 1.00 91.25 80 PRO A N 1
ATOM 623 C CA . PRO A 1 80 ? -1.264 4.032 10.114 1.00 91.25 80 PRO A CA 1
ATOM 624 C C . PRO A 1 80 ? 0.140 4.596 9.877 1.00 91.25 80 PRO A C 1
ATOM 626 O O . PRO A 1 80 ? 1.084 4.222 10.578 1.00 91.25 80 PRO A O 1
ATOM 629 N N . ASN A 1 81 ? 0.255 5.536 8.939 1.00 92.19 81 ASN A N 1
ATOM 630 C CA . ASN A 1 81 ? 1.506 6.204 8.549 1.00 92.19 81 ASN A CA 1
ATOM 631 C C . ASN A 1 81 ? 2.515 5.291 7.823 1.00 92.19 81 ASN A C 1
ATOM 633 O O . ASN A 1 81 ? 3.706 5.599 7.737 1.00 92.19 81 ASN A O 1
ATOM 637 N N . THR A 1 82 ? 2.050 4.176 7.261 1.00 93.56 82 THR A N 1
ATOM 638 C CA . THR A 1 82 ? 2.844 3.324 6.367 1.00 93.56 82 THR A CA 1
ATOM 639 C C . THR A 1 82 ? 3.310 4.090 5.129 1.00 93.56 82 THR A C 1
ATOM 641 O O . THR A 1 82 ? 4.464 3.957 4.734 1.00 93.56 82 THR A O 1
ATOM 644 N N . CYS A 1 83 ? 2.465 4.931 4.533 1.00 93.62 83 CYS A N 1
ATOM 645 C CA . CYS A 1 83 ? 2.829 5.739 3.372 1.00 93.62 83 CYS A CA 1
ATOM 646 C C . CYS A 1 83 ? 3.934 6.746 3.684 1.00 93.62 83 CYS A C 1
ATOM 648 O O . CYS A 1 83 ? 4.863 6.897 2.892 1.00 93.62 83 CYS A O 1
ATOM 650 N N . GLU A 1 84 ? 3.869 7.404 4.843 1.00 94.94 84 GLU A N 1
ATOM 651 C CA . GLU A 1 84 ? 4.922 8.318 5.296 1.00 94.94 84 GLU A CA 1
ATOM 652 C C . GLU A 1 84 ? 6.245 7.565 5.490 1.00 94.94 84 GLU A C 1
ATOM 654 O O . GLU A 1 84 ? 7.295 7.988 5.005 1.00 94.94 84 GLU A O 1
ATOM 659 N N . PHE A 1 85 ? 6.186 6.395 6.128 1.00 94.38 85 PHE A N 1
ATOM 660 C CA . PHE A 1 85 ? 7.345 5.532 6.319 1.00 94.38 85 PHE A CA 1
ATOM 661 C C . PHE A 1 85 ? 7.965 5.071 4.990 1.00 94.38 85 PHE A C 1
ATOM 663 O O . PHE A 1 85 ? 9.175 5.197 4.805 1.00 94.38 85 PHE A O 1
ATOM 670 N N . LEU A 1 86 ? 7.154 4.593 4.041 1.00 93.88 86 LEU A N 1
ATOM 671 C CA . LEU A 1 86 ? 7.613 4.164 2.714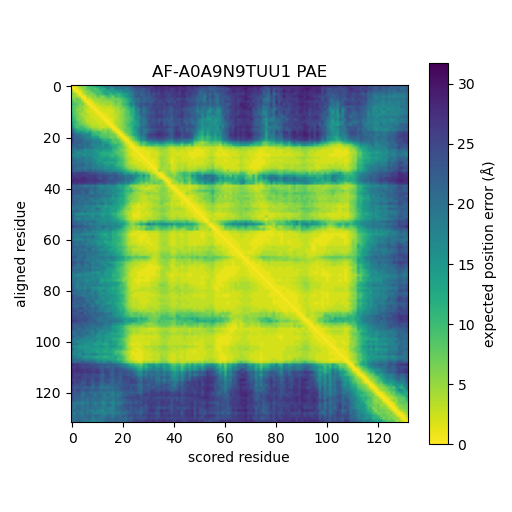 1.00 93.88 86 LEU A CA 1
ATOM 672 C C . LEU A 1 86 ? 8.180 5.330 1.893 1.00 93.88 86 LEU A C 1
ATOM 674 O O . LEU A 1 86 ? 9.176 5.169 1.185 1.00 93.88 86 LEU A O 1
ATOM 678 N N . SER A 1 87 ? 7.583 6.517 2.012 1.00 93.44 87 SER A N 1
ATOM 679 C CA . SER A 1 87 ? 8.095 7.730 1.374 1.00 93.44 87 SER A CA 1
ATOM 680 C C . SER A 1 87 ? 9.492 8.065 1.897 1.00 93.44 87 SER A C 1
ATOM 682 O O . SER A 1 87 ? 10.397 8.331 1.111 1.00 93.44 87 SER A O 1
ATOM 684 N N . ASN A 1 88 ? 9.705 7.970 3.211 1.00 92.19 88 ASN A N 1
ATOM 685 C CA . ASN A 1 88 ? 11.007 8.224 3.832 1.00 92.19 88 ASN A CA 1
ATOM 686 C C . ASN A 1 88 ? 12.069 7.168 3.479 1.00 92.19 88 ASN A C 1
ATOM 688 O O . ASN A 1 88 ? 13.262 7.458 3.533 1.00 92.19 88 ASN A O 1
ATOM 692 N N . GLN A 1 89 ? 11.655 5.952 3.111 1.00 90.44 89 GLN A N 1
ATOM 693 C CA . GLN A 1 89 ? 12.555 4.888 2.650 1.00 90.44 89 GLN A CA 1
ATOM 694 C C . GLN A 1 89 ? 12.824 4.905 1.142 1.00 90.44 89 GLN A C 1
ATOM 696 O O . GLN A 1 89 ? 13.642 4.117 0.662 1.00 90.44 89 GLN A O 1
ATOM 701 N N . SER A 1 90 ? 12.150 5.772 0.386 1.00 88.75 90 SER A N 1
ATOM 702 C CA . SER A 1 90 ? 12.324 5.843 -1.062 1.00 88.75 90 SER A CA 1
ATOM 703 C C . SER A 1 90 ? 13.737 6.301 -1.420 1.00 88.75 90 SER A C 1
ATOM 705 O O . SER A 1 90 ? 14.240 7.306 -0.920 1.00 88.75 90 SER A O 1
ATOM 707 N N . LEU A 1 91 ? 14.384 5.553 -2.312 1.00 88.12 91 LEU A N 1
ATOM 708 C CA . LEU A 1 91 ? 15.719 5.843 -2.827 1.00 88.12 91 LEU A CA 1
ATOM 709 C C . LEU A 1 91 ? 15.617 6.372 -4.267 1.00 88.12 91 LEU A C 1
ATOM 711 O O . LEU A 1 91 ? 14.661 6.039 -4.964 1.00 88.12 91 LEU A O 1
ATOM 715 N N . PRO A 1 92 ? 16.621 7.113 -4.779 1.00 83.44 92 PRO A N 1
ATOM 716 C CA . PRO A 1 92 ? 16.568 7.693 -6.128 1.00 83.44 92 PRO A CA 1
ATOM 717 C C . PRO A 1 92 ? 16.292 6.680 -7.246 1.00 83.44 92 PRO A C 1
ATOM 719 O O . PRO A 1 92 ? 15.651 7.003 -8.238 1.00 83.44 92 PRO A O 1
ATOM 722 N N . ASN A 1 93 ? 16.762 5.445 -7.067 1.00 84.38 93 ASN A N 1
ATOM 723 C CA . ASN A 1 93 ? 16.613 4.374 -8.048 1.00 84.38 93 ASN A CA 1
ATOM 724 C C . ASN A 1 93 ? 15.517 3.373 -7.659 1.00 84.38 93 ASN A C 1
ATOM 726 O O . ASN A 1 93 ? 15.345 2.378 -8.344 1.00 84.38 93 ASN A O 1
ATOM 730 N N . ASN A 1 94 ? 14.834 3.567 -6.533 1.00 87.19 94 ASN A N 1
ATOM 731 C CA . ASN A 1 94 ? 13.815 2.650 -6.043 1.00 87.19 94 ASN A CA 1
ATOM 732 C C . ASN A 1 94 ? 12.819 3.435 -5.194 1.00 87.19 94 ASN A C 1
ATOM 734 O O . ASN A 1 94 ? 13.040 3.621 -3.993 1.00 87.19 94 ASN A O 1
ATOM 738 N N . TYR A 1 95 ? 11.798 3.982 -5.843 1.00 91.25 95 TYR A N 1
ATOM 739 C CA . TYR A 1 95 ? 10.959 5.008 -5.241 1.00 91.25 95 TYR A CA 1
ATOM 740 C C . TYR A 1 95 ? 9.488 4.613 -5.222 1.00 91.25 95 TYR A C 1
ATOM 742 O O . TYR A 1 95 ? 8.987 3.874 -6.073 1.00 91.25 95 TYR A O 1
ATOM 750 N N . LEU A 1 96 ? 8.803 5.135 -4.213 1.00 94.12 96 LEU A N 1
ATOM 751 C CA . LEU A 1 96 ? 7.362 5.078 -4.083 1.00 94.12 96 LEU A CA 1
ATOM 752 C C . LEU A 1 96 ? 6.733 6.022 -5.116 1.00 94.12 96 LEU A C 1
ATOM 754 O O . LEU A 1 96 ? 6.867 7.238 -5.008 1.00 94.12 96 LEU A O 1
ATOM 758 N N . GLU A 1 97 ? 6.060 5.471 -6.125 1.00 91.38 97 GLU A N 1
ATOM 759 C CA . GLU A 1 97 ? 5.326 6.269 -7.118 1.00 91.38 97 GLU A CA 1
ATOM 760 C C . GLU A 1 97 ? 4.035 6.815 -6.518 1.00 91.38 97 GLU A C 1
ATOM 762 O O . GLU A 1 97 ? 3.674 7.974 -6.717 1.00 91.38 97 GLU A O 1
ATOM 767 N N . HIS A 1 98 ? 3.329 5.959 -5.781 1.00 90.31 98 HIS A N 1
ATOM 768 C CA . HIS A 1 98 ? 2.044 6.289 -5.199 1.00 90.31 98 HIS A CA 1
ATOM 769 C C . HIS A 1 98 ? 1.805 5.501 -3.911 1.00 90.31 98 HIS A C 1
ATOM 771 O O . HIS A 1 98 ? 2.234 4.354 -3.809 1.00 90.31 98 HIS A O 1
ATOM 777 N N . CYS A 1 99 ? 1.105 6.098 -2.946 1.00 93.06 99 CYS A N 1
ATOM 778 C CA . CYS A 1 99 ? 0.645 5.422 -1.741 1.00 93.06 99 CYS A CA 1
ATOM 779 C C . CYS A 1 99 ? -0.635 6.065 -1.205 1.00 93.06 99 CYS A C 1
ATOM 781 O O . CYS A 1 99 ? -0.749 7.292 -1.160 1.00 93.06 99 CYS A O 1
ATOM 783 N N . GLN A 1 100 ? -1.570 5.226 -0.770 1.00 92.00 100 GLN A N 1
ATOM 784 C CA . GLN A 1 100 ? -2.847 5.608 -0.192 1.00 92.00 100 GLN A CA 1
ATOM 785 C C . GLN A 1 100 ? -3.146 4.749 1.037 1.00 92.00 100 GLN A C 1
ATOM 787 O O . GLN A 1 100 ? -3.029 3.524 0.998 1.00 92.00 100 GLN A O 1
ATOM 792 N N . GLU A 1 101 ? -3.606 5.402 2.102 1.00 93.06 101 GLU A N 1
ATOM 793 C CA . GLU A 1 101 ? -4.171 4.768 3.294 1.00 93.06 101 GLU A CA 1
ATOM 794 C C . GLU A 1 101 ? -5.654 5.106 3.418 1.00 93.06 101 GLU A C 1
ATOM 796 O O . GLU A 1 101 ? -6.082 6.220 3.108 1.00 93.06 101 GLU A O 1
ATOM 801 N N . CYS A 1 102 ? -6.449 4.153 3.894 1.00 91.00 102 CYS A N 1
ATOM 802 C CA . CYS A 1 102 ? -7.871 4.351 4.129 1.00 91.00 102 CYS A CA 1
ATOM 803 C C . CYS A 1 102 ? -8.404 3.369 5.184 1.00 91.00 102 CYS A C 1
ATOM 805 O O . CYS A 1 102 ? -7.902 2.261 5.344 1.00 91.00 102 CYS A O 1
ATOM 807 N N . SER A 1 103 ? -9.434 3.784 5.924 1.00 90.38 103 SER A N 1
ATOM 808 C CA . SER A 1 103 ? -9.911 3.073 7.127 1.00 90.38 103 SER A CA 1
ATOM 809 C C . SER A 1 103 ? -11.331 2.514 6.993 1.00 90.38 103 SER A C 1
ATOM 811 O O . SER A 1 103 ? -12.047 2.418 7.985 1.00 90.38 103 SER A O 1
ATOM 813 N N . SER A 1 104 ? -11.765 2.210 5.771 1.00 89.62 104 SER A N 1
ATOM 814 C CA . SER A 1 104 ? -13.074 1.608 5.484 1.00 89.62 104 SER A CA 1
ATOM 815 C C . SER A 1 104 ? -12.906 0.291 4.733 1.00 89.62 104 SER A C 1
ATOM 817 O O . SER A 1 104 ? -11.912 0.111 4.038 1.00 89.62 104 SER A O 1
ATOM 819 N N . ASP A 1 105 ? -13.868 -0.619 4.835 1.00 91.38 105 ASP A N 1
ATOM 820 C CA . ASP A 1 105 ? -13.751 -1.930 4.194 1.00 91.38 105 ASP A CA 1
ATOM 821 C C . ASP A 1 105 ? -13.491 -1.831 2.688 1.00 91.38 105 ASP A C 1
ATOM 823 O O . ASP A 1 105 ? -14.136 -1.064 1.969 1.00 91.38 105 ASP A O 1
ATOM 827 N N . LEU A 1 106 ? -12.521 -2.621 2.225 1.00 91.50 106 LEU A N 1
ATOM 828 C CA . LEU A 1 106 ? -12.141 -2.799 0.826 1.00 91.50 106 LEU A CA 1
ATOM 829 C C . LEU A 1 106 ? -11.813 -1.471 0.113 1.0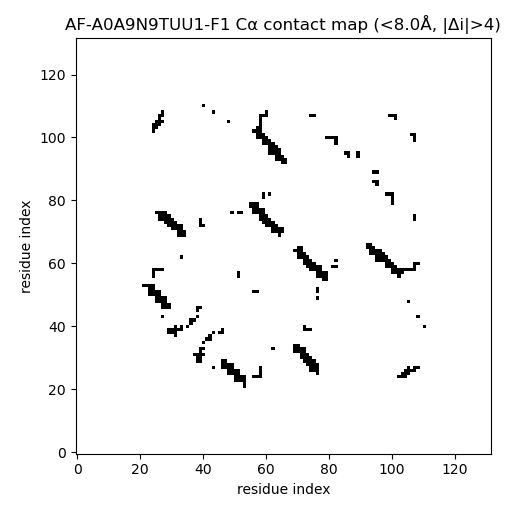0 91.50 106 LEU A C 1
ATOM 831 O O . LEU A 1 106 ? -11.905 -1.349 -1.112 1.00 91.50 106 LEU A O 1
ATOM 835 N N . CYS A 1 107 ? -11.409 -0.452 0.874 1.00 90.75 107 CYS A N 1
ATOM 836 C CA . CYS A 1 107 ? -11.172 0.892 0.352 1.00 90.75 107 CYS A CA 1
ATOM 837 C C . CYS A 1 107 ? -9.871 1.021 -0.436 1.00 90.75 107 CYS A C 1
ATOM 839 O O . CYS A 1 1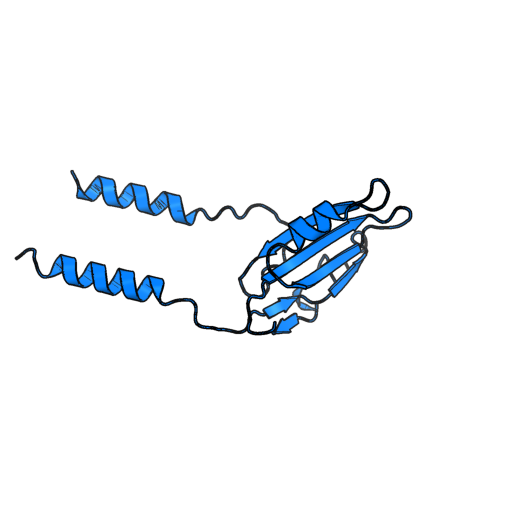07 ? -9.728 1.941 -1.237 1.00 90.75 107 CYS A O 1
ATOM 841 N N . ASN A 1 108 ? -8.945 0.073 -0.269 1.00 92.31 108 ASN A N 1
ATOM 842 C CA . ASN A 1 108 ? -7.735 -0.033 -1.077 1.00 92.31 108 ASN A CA 1
ATOM 843 C C . ASN A 1 108 ? -8.012 -0.647 -2.462 1.00 92.31 108 ASN A C 1
ATOM 845 O O . ASN A 1 108 ? -7.150 -1.311 -3.031 1.00 92.31 108 ASN A O 1
ATOM 849 N N . SER A 1 109 ? -9.225 -0.452 -2.989 1.00 86.38 109 SER A N 1
ATOM 850 C CA . SER A 1 109 ? -9.621 -0.868 -4.332 1.00 86.38 109 SER A CA 1
ATOM 851 C C . SER A 1 109 ? -9.195 0.125 -5.404 1.00 86.38 109 SER A C 1
ATOM 853 O O . SER A 1 109 ? -8.753 -0.274 -6.476 1.00 86.38 109 SER A O 1
ATOM 855 N N . SER A 1 110 ? -9.362 1.421 -5.166 1.00 68.62 110 SER A N 1
ATOM 856 C CA . SER A 1 110 ? -9.176 2.403 -6.230 1.00 68.62 110 SER A CA 1
ATOM 857 C C . SER A 1 110 ? -7.729 2.878 -6.317 1.00 68.62 110 SER A C 1
ATOM 859 O O . SER A 1 110 ? -7.154 3.231 -5.293 1.00 68.62 110 SER A O 1
ATOM 861 N N . ASP A 1 111 ? -7.234 3.057 -7.539 1.00 61.62 111 ASP A N 1
ATOM 862 C CA . ASP A 1 111 ? -6.128 3.982 -7.830 1.00 61.62 111 ASP A CA 1
ATOM 863 C C . ASP A 1 111 ? -6.650 5.442 -8.003 1.00 61.62 111 ASP A C 1
A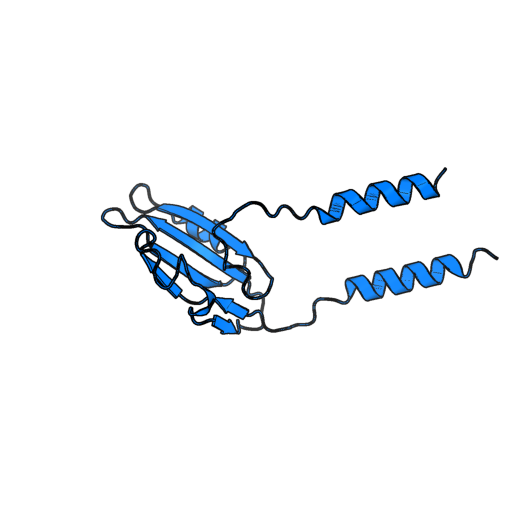TOM 865 O O . ASP A 1 111 ? -5.887 6.371 -8.266 1.00 61.62 111 ASP A O 1
ATOM 869 N N . ASN A 1 112 ? -7.968 5.675 -7.854 1.00 49.91 112 ASN A N 1
ATOM 870 C CA . ASN A 1 112 ? -8.630 6.966 -8.084 1.00 49.91 112 ASN A CA 1
ATOM 871 C C . ASN A 1 112 ? -8.620 7.874 -6.843 1.00 49.91 112 ASN A C 1
ATOM 873 O O . ASN A 1 112 ? -9.537 7.910 -6.021 1.00 49.91 112 ASN A O 1
ATOM 877 N N . LEU A 1 113 ? -7.585 8.703 -6.784 1.00 51.53 113 LEU A N 1
ATOM 878 C CA . LEU A 1 113 ? -7.299 9.707 -5.759 1.00 51.53 113 LEU A CA 1
ATOM 879 C C . LEU A 1 113 ? -8.143 10.986 -5.873 1.00 51.53 113 LEU A C 1
ATOM 881 O O . LEU A 1 113 ? -7.603 12.084 -5.988 1.00 51.53 113 LEU A O 1
ATOM 885 N N . THR A 1 114 ? -9.472 10.896 -5.816 1.00 41.72 114 THR A N 1
ATOM 886 C CA . THR A 1 114 ? -10.317 12.096 -5.627 1.00 41.72 114 THR A CA 1
ATOM 887 C C . THR A 1 114 ? -11.528 11.816 -4.740 1.00 41.72 114 THR A C 1
ATOM 889 O O . THR A 1 114 ? -12.675 11.964 -5.142 1.00 41.72 114 THR A O 1
ATOM 892 N N . ALA A 1 115 ? -11.292 11.459 -3.479 1.00 42.62 115 ALA A N 1
ATOM 893 C CA . ALA A 1 115 ? -12.342 11.483 -2.462 1.00 42.62 115 ALA A CA 1
ATOM 894 C C . ALA A 1 115 ? -11.905 12.356 -1.283 1.00 42.62 115 ALA A C 1
ATOM 896 O O . ALA A 1 115 ? -11.673 11.884 -0.173 1.00 42.62 115 ALA A O 1
ATOM 897 N N . PHE A 1 116 ? -11.810 13.667 -1.523 1.00 45.25 116 PHE A N 1
ATOM 898 C CA . PHE A 1 116 ? -11.943 14.615 -0.421 1.00 45.25 116 PHE A CA 1
ATOM 899 C C . PHE A 1 116 ? -13.318 14.383 0.225 1.00 45.25 116 PHE A C 1
ATOM 901 O O . PHE A 1 116 ? -14.320 14.327 -0.494 1.00 45.25 116 PHE A O 1
ATOM 908 N N . PRO A 1 117 ? -13.421 14.245 1.556 1.00 46.19 117 PRO A N 1
ATOM 909 C CA . PRO A 1 117 ? -14.711 14.082 2.204 1.00 46.19 117 PRO A CA 1
ATOM 910 C C . PRO A 1 117 ? -15.505 15.395 2.103 1.00 46.19 117 PRO A C 1
ATOM 912 O O . PRO A 1 117 ? -15.404 16.279 2.949 1.00 46.19 117 PRO A O 1
ATOM 915 N N . VAL A 1 118 ? -16.369 15.499 1.087 1.00 50.75 118 VAL A N 1
ATOM 916 C CA . VAL A 1 118 ? -17.324 16.609 0.856 1.00 50.75 118 VAL A CA 1
ATOM 917 C C . VAL A 1 118 ? -18.368 16.739 1.988 1.00 50.75 118 VAL A C 1
ATOM 919 O O . VAL A 1 118 ? -19.197 17.646 1.997 1.00 50.75 118 VAL A O 1
ATOM 922 N N . LYS A 1 119 ? -18.322 15.886 3.019 1.00 48.19 119 LYS A N 1
ATOM 923 C CA . LYS A 1 119 ? -19.301 15.883 4.117 1.00 48.19 119 LYS A CA 1
ATOM 924 C C . LYS A 1 119 ? -19.219 17.095 5.059 1.00 48.19 119 LYS A C 1
ATOM 926 O O . LYS A 1 119 ? -20.167 17.321 5.802 1.00 48.19 119 LYS A O 1
ATOM 931 N N . ILE A 1 120 ? -18.155 17.904 5.017 1.00 52.62 120 ILE A N 1
ATOM 932 C CA . ILE A 1 120 ? -18.000 19.058 5.929 1.00 52.62 120 ILE A CA 1
ATOM 933 C C . ILE A 1 120 ? -18.688 20.333 5.393 1.00 52.62 120 ILE A C 1
ATOM 935 O O . ILE A 1 120 ? -19.083 21.196 6.175 1.00 52.62 120 ILE A O 1
ATOM 939 N N . ALA A 1 121 ? -18.931 20.445 4.083 1.00 52.19 121 ALA A N 1
ATOM 940 C CA . ALA A 1 121 ? -19.497 21.667 3.498 1.00 52.19 121 ALA A CA 1
ATOM 941 C C . ALA A 1 121 ? -21.013 21.836 3.743 1.00 52.19 121 ALA A C 1
ATOM 943 O O . ALA A 1 121 ? -21.505 22.959 3.832 1.00 52.19 121 ALA A O 1
ATOM 944 N N . LEU A 1 122 ? -21.764 20.740 3.906 1.00 52.62 122 LEU A N 1
ATOM 945 C CA . LEU A 1 122 ? -23.225 20.795 4.080 1.00 52.62 122 LEU A CA 1
ATOM 946 C C . LEU A 1 122 ? -23.670 21.187 5.499 1.00 52.62 122 LEU A C 1
ATOM 948 O O . LEU A 1 122 ? -24.796 21.649 5.674 1.00 52.62 122 LEU A O 1
ATOM 952 N N . PHE A 1 123 ? -22.801 21.063 6.508 1.00 52.22 123 PHE A N 1
ATOM 953 C CA . PHE A 1 123 ? -23.168 21.376 7.894 1.00 52.22 123 PHE A CA 1
ATOM 954 C C . PHE A 1 123 ? -23.156 22.886 8.193 1.00 52.22 123 PHE A C 1
ATOM 956 O O . PHE A 1 123 ? -23.939 23.356 9.015 1.00 52.22 123 PHE A O 1
ATOM 963 N N . PHE A 1 124 ? -22.332 23.671 7.487 1.00 53.41 124 PHE A N 1
ATOM 964 C CA . PHE A 1 124 ? -22.265 25.128 7.677 1.00 53.41 124 PHE A CA 1
ATOM 965 C C . PHE A 1 124 ? -23.433 25.889 7.037 1.00 53.41 124 PHE A C 1
ATOM 967 O O . PHE A 1 124 ? -23.790 26.962 7.513 1.00 53.41 124 PHE A O 1
ATOM 974 N N . MET A 1 125 ? -24.074 25.339 6.001 1.00 54.16 125 MET A N 1
ATOM 975 C CA . MET A 1 125 ? -25.216 26.003 5.358 1.00 54.16 125 MET A CA 1
ATOM 976 C C . MET A 1 125 ? -26.511 25.872 6.174 1.00 54.16 125 MET A C 1
ATOM 978 O O . MET A 1 125 ? -27.346 26.768 6.129 1.00 54.16 125 MET A O 1
ATOM 982 N N . LEU A 1 126 ? -26.673 24.804 6.964 1.00 52.41 126 LEU A N 1
ATOM 983 C CA . LEU A 1 126 ? -27.888 24.580 7.762 1.00 52.41 126 LEU A CA 1
ATOM 984 C C . LEU A 1 126 ? -27.905 25.346 9.093 1.00 52.41 126 LEU A C 1
ATOM 986 O O . LEU A 1 126 ? -28.982 25.652 9.601 1.00 52.41 126 LEU A O 1
ATOM 990 N N . THR A 1 127 ? -26.748 25.687 9.664 1.00 52.59 127 THR A N 1
ATOM 991 C CA . THR A 1 127 ? -26.694 26.428 10.937 1.00 52.59 127 THR A CA 1
ATOM 992 C C . THR A 1 127 ? -26.911 27.930 10.759 1.00 52.59 127 THR A C 1
ATOM 994 O O . THR A 1 127 ? -27.468 28.564 11.651 1.00 52.59 127 THR A O 1
ATOM 997 N N . VAL A 1 128 ? -26.557 28.504 9.603 1.00 52.34 128 VAL A N 1
ATOM 998 C CA . VAL A 1 128 ? -26.757 29.939 9.328 1.00 52.34 128 VAL A CA 1
ATOM 999 C C . VAL A 1 128 ? -28.237 30.276 9.089 1.00 52.34 128 VAL A C 1
ATOM 1001 O O . VAL A 1 128 ? -28.688 31.341 9.498 1.00 52.34 128 VAL A O 1
ATOM 1004 N N . SER A 1 129 ? -29.028 29.358 8.524 1.00 54.03 129 SER A N 1
ATOM 1005 C CA . SER A 1 129 ? -30.473 29.555 8.293 1.00 54.03 129 SER A CA 1
ATOM 1006 C C . SER A 1 129 ? -31.352 29.410 9.542 1.00 54.03 129 SER A C 1
ATOM 1008 O O . SER A 1 129 ? -32.544 29.676 9.469 1.00 54.03 129 SER A O 1
ATOM 1010 N N . LEU A 1 130 ? -30.795 28.951 10.668 1.00 48.34 130 LEU A N 1
ATOM 1011 C CA . LEU A 1 130 ? -31.502 28.810 11.951 1.00 48.34 130 LEU A CA 1
ATOM 1012 C C . LEU A 1 130 ? -31.158 29.928 12.950 1.00 48.34 130 LEU A C 1
ATOM 1014 O O . LEU A 1 130 ? -31.706 29.951 14.052 1.00 48.34 130 LEU A O 1
ATOM 1018 N N . ILE A 1 131 ? -30.238 30.825 12.581 1.00 54.28 131 ILE A N 1
ATOM 1019 C CA . ILE A 1 131 ? -29.808 31.974 13.395 1.00 54.28 131 ILE A CA 1
ATOM 1020 C C . ILE A 1 131 ? -30.442 33.289 12.894 1.00 54.28 131 ILE A C 1
ATOM 1022 O O . ILE A 1 131 ? -30.445 34.270 13.637 1.00 54.28 131 ILE A O 1
ATOM 1026 N N . TYR A 1 132 ? -31.025 33.298 11.688 1.00 45.81 132 TYR A N 1
ATOM 1027 C CA . TYR A 1 132 ? -31.804 34.415 11.139 1.00 45.81 132 TYR A CA 1
ATOM 1028 C C . TYR A 1 132 ? -33.304 34.125 11.139 1.00 45.81 132 TYR A C 1
ATOM 1030 O O . TYR A 1 132 ? -33.683 33.002 10.740 1.00 45.81 132 TYR A O 1
#

pLDDT: mean 77.3, std 17.55, range [41.72, 95.0]

Organism: Phyllotreta striolata (NCBI:txid444603)

Sequence (132 aa):
MFRRGFQCVAIIFVLLNMDKGTEALNCYECSGPAEKGIDCEENLENVPHKMCPPNNTTCVSYRFKPPFGPSIIYRHCSLPNTCEFLSNQSLPNNYLEHCQECSSDLCNSSDNLTAFPVKIALFFMLTVSLIY

Secondary structure (DSSP, 8-state):
-THHHHHHHHHHHHHHT--------EEE-EEEETTS-SSSSS-GGGS-EEEPPSSS-EEEEEEEE-SSS--EEEEEEE-TTHHHHHHHH-BTTBEEEEEEEE-STTGGG--------GGGHHHHHHHHTTT-

=== Feature glossary ===
A reading guide for the features in this record.

Start from the sequence.

  · Sequence gives the chain of amino acids in standard one-letter c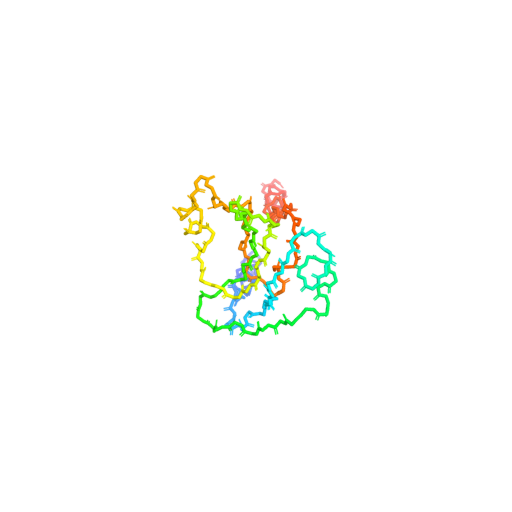ode (A=alanine, C=cysteine, …, Y=tyrosine), read N→C. It is the only feature that is directly encoded by the gene; all structural features are derived from the folded form of this sequence.

Fold it, and you get atomic coordinates and the backbone conformation that goes with them.

  · The mmCIF table is the protein's shape written out atom by atom. For each backbone N, Cα, C, and carbonyl O, it records an (x, y, z) coordinate triple in Å plus the residue type, chain letter, and residue number.

  · Backbone dihedral angles. Every residue except chain termini has a φ (preceding-C → N → Cα → C) and a ψ (N → Cα → C → next-N). They are reported in degrees following the IUPAC sign convention. Secondary structure is essentially a statement about which (φ, ψ) basin each residue occupies.

  · DSSP 8-state secondary structure assigns each residue one of H (α-helix), G (3₁₀-helix), I (π-helix), E (extended β-strand), B (isolated β-bridge), T (hydrogen-bonded turn), S (bend), or '-' (coil). The assignment is computed from backbone hydrogen-bond geometry via the Kabsch–Sander algorithm.

  · P-SEA three-state annotation labels each residue as helix, strand, or coil based purely on the geometry of the Cα trace. It serves as a fallback when the full backbone (and thus DSSP) is unavailable.

Summarize the fold with a handful of shape descriptors and a per-residue structural alphabet.

  · Radius of gyration (Rg) is the root-mean-square distance of Cα atoms from their centroid — a single number for overall size and compactness. A globular domain of N residues has Rg ≈ 2.2·N^0.38 Å; an extended or disordered chain has a much larger Rg. The Cα contact count is the number of residue pairs whose Cα atoms are within 8 Å and are more than four positions apart in sequence — a standard proxy for tertiary packing density. The bounding box is the smallest axis-aligned box enclosing all Cα atoms.

  · Foldseek's 3Di representation compresses backbone geometry into a per-residue letter drawn from a learned twenty-state alphabet. It captures the tertiary interaction pattern around each residue — which residues are packed against it in space, regardless of where they are in sequence.

  · Accessible surface area quantifies burial. A residue with SASA near zero is packed into the hydrophobic core; one with SASA >100 Å² sits on the surface. Computed here via the Shrake–Rupley numerical algorithm with a 1.4 Å probe.

Ask how reliable the model is.

  · For AlphaFold models, the B-factor field carries pLDDT — the model's own estimate of local accuracy on a 0–100 scale. Regions with pLDDT<50 should be treated as essentially unmodeled; they often correspond to intrinsically disordered segments.

  · For experimental (PDB) structures, the B-factor (temperature factor) quantifies the positional spread of each atom in the crystal — a combination of thermal vibration and static disorder — in units of Å². High B-factors mark flexible loops or poorly resolved regions; low B-factors mark the rigid, well-ordered core.

  · PAE(i, j) answers: if I align the predicted and true structures on residue i, how far off (in Å) do I expect residue j to be? A block-diagonal PAE matrix with low values on the blocks and high values off-diagonal is the signature of a multi-domain protein with confidently predicted domains but uncertain inter-domain orientation.

Place it in context: what it resembles, what it is annotated as, and how it looks.

  · Structural nearest neighbors (via Foldseek easy-search vs the PDB). Reported per hit: target PDB id, E-value, and alignment TM-score. A TM-score above ~0.5 is the conventional threshold for 'same fold'.

  · Functional annotations link the protein to curated databases. InterPro entries identify conserved domains and families by matching the sequence against member-database signatures (Pfam, PROSITE, CDD, …). Gene Ontology (GO) terms describe molecular function, biological process, and cellular component in a controlled vocabulary. CATH places the structure in a hierarchical fold classification (Class/Architecture/Topology/Homologous-superfamily). The organism is the source species.

  · Plot images: a contact map (which residues are close in 3D, as an N×N binary image), a Ramachandran scatter (backbone torsion angles, revealing secondary-structure composition at a glance), and — for AlphaFold structures — a PAE heatmap (pairwise prediction confidence).

  · Structure images are PyMOL renders from six orthogonal camera directions. Cartoon representation draws helices as coils and strands as arrows; sticks shows the backbone as bonds; surface shows the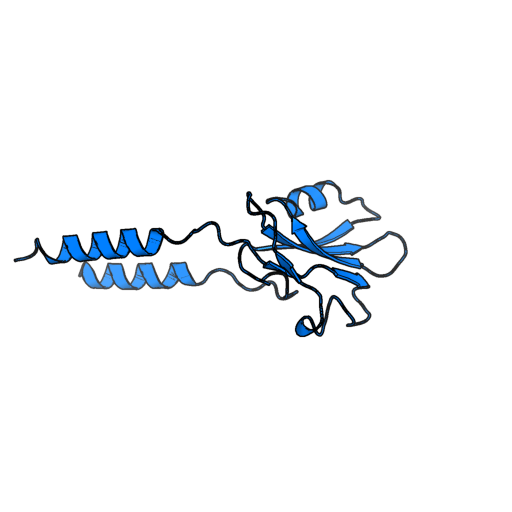 solvent-excluded envelope. Rainbow coloring maps sequence position to hue (blue→red, N→C); chain coloring assigns a distinct color per polypeptide.